Protein AF-A0A1A7PZG9-F1 (afdb_monomer)

InterPro domains:
  IPR036259 MFS transporter superfamily [G3DSA:1.20.1250.20] (1-116)
  IPR036259 MFS transporter superfamily [SSF103473] (4-113)
  IPR051337 Organopho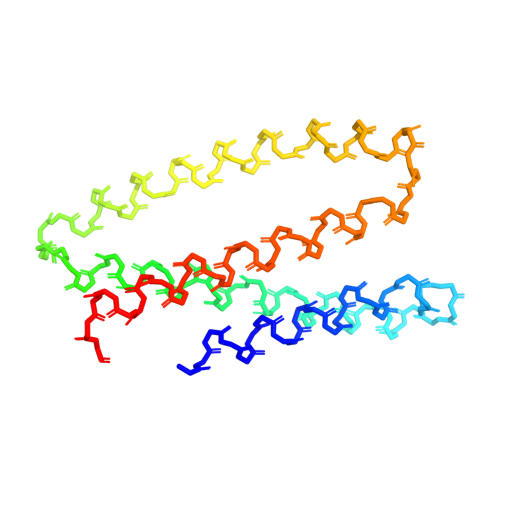sphate:Pi Antiporter [PTHR43826] (3-113)

Radius of gyration: 16.37 Å; Cα contacts (8 Å, |Δi|>4): 60; chains: 1; bounding box: 41×28×43 Å

Structure (mmCIF, N/CA/C/O backbone):
data_AF-A0A1A7PZG9-F1
#
_entry.id   AF-A0A1A7PZG9-F1
#
loop_
_atom_site.group_PDB
_atom_site.id
_atom_site.type_symbol
_atom_site.label_atom_id
_atom_site.label_alt_id
_atom_site.label_comp_id
_atom_site.label_asym_id
_atom_site.label_entity_id
_atom_site.label_seq_id
_atom_site.pdbx_PDB_ins_code
_atom_site.Cartn_x
_atom_site.Cartn_y
_atom_site.Cartn_z
_atom_site.occupancy
_atom_site.B_iso_or_equiv
_atom_site.auth_seq_id
_atom_site.auth_comp_id
_atom_site.auth_asym_id
_atom_site.auth_atom_id
_atom_site.pdbx_PDB_model_num
ATOM 1 N N . MET A 1 1 ? -7.705 -12.810 8.948 1.00 58.84 1 MET A N 1
ATOM 2 C CA . MET A 1 1 ? -7.187 -13.684 7.864 1.00 58.84 1 MET A CA 1
ATOM 3 C C . MET A 1 1 ? -7.272 -13.041 6.478 1.00 58.84 1 MET A C 1
ATOM 5 O O . MET A 1 1 ? -6.315 -13.151 5.725 1.00 58.84 1 MET A O 1
ATOM 9 N N . THR A 1 2 ? -8.339 -12.304 6.155 1.00 71.06 2 THR A N 1
ATOM 10 C CA . THR A 1 2 ? -8.523 -11.618 4.857 1.00 71.06 2 THR A CA 1
ATOM 11 C C . THR A 1 2 ? -7.433 -10.590 4.518 1.00 71.06 2 THR A C 1
ATOM 13 O O . THR A 1 2 ? -6.951 -10.572 3.391 1.00 71.06 2 THR A O 1
ATOM 16 N N . GLY A 1 3 ? -6.965 -9.788 5.484 1.00 71.12 3 GLY A N 1
ATOM 17 C CA . GLY A 1 3 ? -5.901 -8.794 5.255 1.00 71.12 3 GLY A CA 1
ATOM 18 C C . GLY A 1 3 ? -4.573 -9.383 4.755 1.00 71.12 3 GLY A C 1
ATOM 19 O O . GLY A 1 3 ? -3.903 -8.773 3.927 1.00 71.12 3 GLY A O 1
ATOM 20 N N . LEU A 1 4 ? -4.228 -10.602 5.188 1.00 73.81 4 LEU A N 1
ATOM 21 C CA . LEU A 1 4 ? -3.017 -11.296 4.741 1.00 73.81 4 LEU A CA 1
ATOM 22 C C . LEU A 1 4 ? -3.133 -11.752 3.279 1.00 73.81 4 LEU A C 1
ATOM 24 O O . LEU A 1 4 ? -2.158 -11.683 2.538 1.00 73.81 4 LEU A O 1
ATOM 28 N N . MET A 1 5 ? -4.329 -12.169 2.848 1.00 80.31 5 MET A N 1
ATOM 29 C CA . MET A 1 5 ? -4.578 -12.563 1.457 1.00 80.31 5 MET A CA 1
ATOM 30 C C . MET A 1 5 ? -4.370 -11.381 0.506 1.00 80.31 5 MET A C 1
ATOM 32 O O . MET A 1 5 ? -3.701 -11.527 -0.515 1.00 80.31 5 MET A O 1
ATOM 36 N N . PHE A 1 6 ? -4.875 -10.199 0.870 1.00 82.31 6 PHE A N 1
ATOM 37 C CA . PHE A 1 6 ? -4.668 -8.983 0.083 1.00 82.31 6 PHE A CA 1
ATOM 38 C C . PHE A 1 6 ? -3.199 -8.555 0.051 1.00 82.31 6 PHE A C 1
ATOM 40 O O . PHE A 1 6 ? -2.687 -8.242 -1.019 1.00 82.31 6 PHE A O 1
ATOM 47 N N . ALA A 1 7 ? -2.499 -8.608 1.189 1.00 80.44 7 ALA A N 1
ATOM 48 C CA . ALA A 1 7 ? -1.072 -8.295 1.248 1.00 80.44 7 ALA A CA 1
ATOM 49 C C . ALA A 1 7 ? -0.231 -9.225 0.355 1.00 80.44 7 ALA A C 1
ATOM 51 O O . ALA A 1 7 ? 0.661 -8.757 -0.351 1.00 80.44 7 ALA A O 1
ATOM 52 N N . LEU A 1 8 ? -0.548 -10.525 0.331 1.00 83.75 8 LEU A N 1
ATOM 53 C CA . LEU A 1 8 ? 0.113 -11.493 -0.548 1.00 83.75 8 LEU A CA 1
ATOM 54 C C . LEU A 1 8 ? -0.139 -11.189 -2.029 1.00 83.75 8 LEU A C 1
ATOM 56 O O . LEU A 1 8 ? 0.816 -11.151 -2.802 1.00 83.75 8 LEU A O 1
ATOM 60 N N . MET A 1 9 ? -1.390 -10.916 -2.421 1.00 85.50 9 MET A N 1
ATOM 61 C CA . MET A 1 9 ? -1.715 -10.527 -3.803 1.00 85.50 9 MET A CA 1
ATOM 62 C C . MET A 1 9 ? -0.949 -9.271 -4.238 1.00 85.50 9 MET A C 1
ATOM 64 O O . MET A 1 9 ? -0.454 -9.204 -5.364 1.00 85.50 9 MET A O 1
ATOM 68 N N . LEU A 1 10 ? -0.814 -8.294 -3.340 1.00 85.44 10 LEU A N 1
ATOM 69 C CA . LEU A 1 10 ? -0.119 -7.034 -3.603 1.00 85.44 10 LEU A CA 1
ATOM 70 C C . LEU A 1 10 ? 1.396 -7.235 -3.747 1.00 85.44 10 LEU A C 1
ATOM 72 O O . LEU A 1 10 ? 2.002 -6.715 -4.682 1.00 85.44 10 LEU A O 1
ATOM 76 N N . CYS A 1 11 ? 1.983 -8.051 -2.870 1.00 85.44 11 CYS A N 1
ATOM 77 C CA . CYS A 1 11 ? 3.396 -8.419 -2.901 1.00 85.44 11 CYS A CA 1
ATOM 78 C C . CYS A 1 11 ? 3.760 -9.137 -4.212 1.00 85.44 11 CYS A C 1
ATOM 80 O O . CYS A 1 11 ? 4.690 -8.732 -4.908 1.00 85.44 11 CYS A O 1
ATOM 82 N N . VAL A 1 12 ? 2.964 -10.141 -4.602 1.00 85.88 12 VAL A N 1
ATOM 83 C CA . VAL A 1 12 ? 3.143 -10.880 -5.864 1.00 85.88 12 VAL A CA 1
ATOM 84 C C . VAL A 1 12 ? 3.027 -9.949 -7.070 1.00 85.88 12 VAL A C 1
ATOM 86 O O . VAL A 1 12 ? 3.848 -10.015 -7.983 1.00 85.88 12 VAL A O 1
ATOM 89 N N . SER A 1 13 ? 2.045 -9.047 -7.065 1.00 84.25 13 SER A N 1
ATOM 90 C CA . SER A 1 13 ? 1.823 -8.143 -8.194 1.00 84.25 13 SER A CA 1
ATOM 91 C C . SER A 1 13 ? 2.965 -7.136 -8.369 1.00 84.25 13 SER A C 1
ATOM 93 O O . SER A 1 13 ? 3.423 -6.946 -9.492 1.00 84.25 13 SER A O 1
ATOM 95 N N . ILE A 1 14 ? 3.490 -6.550 -7.285 1.00 85.69 14 ILE A N 1
ATOM 96 C CA . ILE A 1 14 ? 4.626 -5.610 -7.357 1.00 85.69 14 ILE A CA 1
ATOM 97 C C . ILE A 1 14 ? 5.912 -6.274 -7.848 1.00 85.69 14 ILE A C 1
ATOM 99 O O . ILE A 1 14 ? 6.683 -5.630 -8.551 1.00 85.69 14 ILE A O 1
ATOM 103 N N . VAL A 1 15 ? 6.141 -7.545 -7.511 1.00 85.62 15 VAL A N 1
ATOM 104 C CA . VAL A 1 15 ? 7.319 -8.287 -7.989 1.00 85.62 15 VAL A CA 1
ATOM 105 C C . VAL A 1 15 ? 7.190 -8.646 -9.473 1.00 85.62 15 VAL A C 1
ATOM 107 O O . VAL A 1 15 ? 8.184 -8.641 -10.194 1.00 85.62 15 VAL A O 1
ATOM 110 N N . LEU A 1 16 ? 5.976 -8.936 -9.951 1.00 84.56 16 LEU A N 1
ATOM 111 C CA . LEU A 1 16 ? 5.736 -9.334 -11.342 1.00 84.56 16 LEU A CA 1
ATOM 112 C C . LEU A 1 16 ? 5.727 -8.160 -12.327 1.00 84.56 16 LEU A C 1
ATOM 114 O O . LEU A 1 16 ? 6.150 -8.334 -13.469 1.00 84.56 16 LEU A O 1
ATOM 118 N N . VAL A 1 17 ? 5.271 -6.975 -11.910 1.00 85.25 17 VAL A N 1
ATOM 119 C CA . VAL A 1 17 ? 5.218 -5.775 -12.766 1.00 85.25 17 VAL A CA 1
ATOM 120 C C . VAL A 1 17 ? 6.556 -5.463 -13.449 1.00 85.25 17 VAL A C 1
ATOM 122 O O . VAL A 1 17 ? 6.545 -5.353 -14.674 1.00 85.25 17 VAL A O 1
ATOM 125 N N . PRO A 1 18 ? 7.709 -5.382 -12.753 1.00 81.31 18 PRO A N 1
ATOM 126 C CA . PRO A 1 18 ? 8.966 -5.046 -13.412 1.00 81.31 18 PRO A CA 1
ATOM 127 C C . PRO A 1 18 ? 9.443 -6.100 -14.422 1.00 81.31 18 PRO A C 1
ATOM 129 O O . PRO A 1 18 ? 10.189 -5.763 -15.334 1.00 81.31 18 PRO A O 1
ATOM 132 N N . ILE A 1 19 ? 8.993 -7.354 -14.289 1.00 82.06 19 ILE A N 1
ATOM 133 C CA . ILE A 1 19 ? 9.356 -8.473 -15.176 1.00 82.06 19 ILE A CA 1
ATOM 134 C C . ILE A 1 19 ? 8.467 -8.495 -16.428 1.00 82.06 19 ILE A C 1
ATOM 136 O O . ILE A 1 19 ? 8.901 -8.875 -17.513 1.00 82.06 19 ILE A O 1
ATOM 140 N N . VAL A 1 20 ? 7.198 -8.115 -16.274 1.00 83.44 20 VAL A N 1
ATOM 141 C CA . VAL A 1 20 ? 6.164 -8.249 -17.308 1.00 83.44 20 VAL A CA 1
ATOM 142 C C . VAL A 1 20 ? 5.953 -6.962 -18.112 1.00 83.44 20 VAL A C 1
ATOM 144 O O . VAL A 1 20 ? 5.472 -7.037 -19.248 1.00 83.44 20 VAL A O 1
ATOM 147 N N . GLN A 1 21 ? 6.330 -5.803 -17.558 1.00 76.12 21 GLN A N 1
ATOM 148 C CA . GLN A 1 21 ? 6.048 -4.479 -18.129 1.00 76.12 21 GLN A CA 1
ATOM 149 C C . GLN A 1 21 ? 6.467 -4.333 -19.598 1.00 76.12 21 GLN A C 1
ATOM 151 O O . GLN A 1 21 ? 5.707 -3.760 -20.376 1.00 76.12 21 GLN A O 1
ATOM 156 N N . ASP A 1 22 ? 7.602 -4.916 -19.995 1.00 75.12 22 ASP A N 1
ATOM 157 C CA . ASP A 1 22 ? 8.146 -4.799 -21.355 1.00 75.12 22 ASP A CA 1
ATOM 158 C C . ASP A 1 22 ? 7.606 -5.862 -22.328 1.00 75.12 22 ASP A C 1
ATOM 160 O O . ASP A 1 22 ? 7.781 -5.748 -23.540 1.00 75.12 22 ASP A O 1
ATOM 164 N N . SER A 1 23 ? 6.947 -6.909 -21.820 1.00 78.81 23 SER A N 1
ATOM 165 C CA . SER A 1 23 ? 6.565 -8.079 -22.619 1.00 78.81 23 SER A CA 1
ATOM 166 C C . SER A 1 23 ? 5.122 -8.021 -23.126 1.00 78.81 23 SER A C 1
ATOM 168 O O . SER A 1 23 ? 4.863 -8.336 -24.288 1.00 78.81 23 SER A O 1
ATOM 170 N N . SER A 1 24 ? 4.160 -7.626 -22.282 1.00 84.44 24 SER A N 1
ATOM 171 C CA . SER A 1 24 ? 2.741 -7.621 -22.664 1.00 84.44 24 SER A CA 1
ATOM 172 C C . SER A 1 24 ? 1.932 -6.558 -21.930 1.00 84.44 24 SER A C 1
ATOM 174 O O . SER A 1 24 ? 1.774 -6.597 -20.710 1.00 84.44 24 SER A O 1
ATOM 176 N N . TYR A 1 25 ? 1.324 -5.651 -22.699 1.00 85.50 25 TYR A N 1
ATOM 177 C CA . TYR A 1 25 ? 0.446 -4.602 -22.177 1.00 85.50 25 TYR A CA 1
ATOM 178 C C . TYR A 1 25 ? -0.769 -5.162 -21.422 1.00 85.50 25 TYR A C 1
ATOM 180 O O . TYR A 1 25 ? -1.120 -4.663 -20.354 1.00 85.50 25 TYR A O 1
ATOM 188 N N . VAL A 1 26 ? -1.393 -6.223 -21.947 1.00 88.38 26 VAL A N 1
ATOM 189 C CA . VAL A 1 26 ?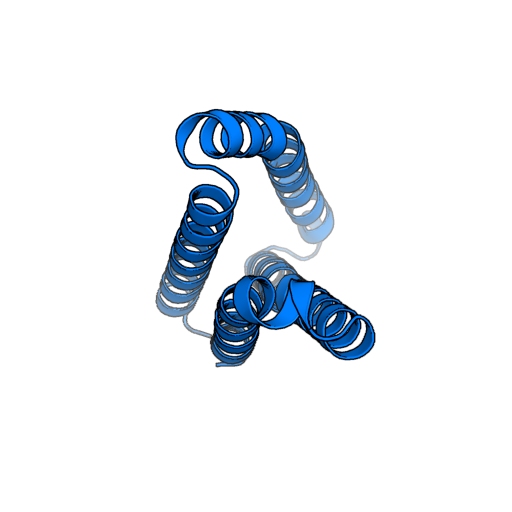 -2.595 -6.825 -21.345 1.00 88.38 26 VAL A CA 1
ATOM 190 C C . VAL A 1 26 ? -2.270 -7.416 -19.977 1.00 88.38 26 VAL A C 1
ATOM 192 O O . VAL A 1 26 ? -3.011 -7.204 -19.020 1.00 88.38 26 VAL A O 1
ATOM 195 N N . LEU A 1 27 ? -1.135 -8.111 -19.862 1.00 85.38 27 LEU A N 1
ATOM 196 C CA . LEU A 1 27 ? -0.730 -8.728 -18.603 1.00 85.38 27 LEU A CA 1
ATOM 197 C C . LEU A 1 27 ? -0.387 -7.661 -17.555 1.00 85.38 27 LEU A C 1
ATOM 199 O O . LEU A 1 27 ? -0.838 -7.758 -16.414 1.00 85.38 27 LEU A O 1
ATOM 203 N N . THR A 1 28 ? 0.302 -6.592 -17.957 1.00 85.62 28 THR A N 1
ATOM 204 C CA . THR A 1 28 ? 0.564 -5.432 -17.096 1.00 85.62 28 THR A CA 1
ATOM 205 C C . THR A 1 28 ? -0.733 -4.761 -16.630 1.00 85.62 28 THR A C 1
ATOM 207 O O . THR A 1 28 ? -0.887 -4.496 -15.439 1.00 85.62 28 THR A O 1
ATOM 210 N N . ALA A 1 29 ? -1.712 -4.550 -17.515 1.00 87.19 29 ALA A N 1
ATOM 211 C CA . ALA A 1 29 ? -3.011 -3.969 -17.156 1.00 87.19 29 ALA A CA 1
ATOM 212 C C . ALA A 1 29 ? -3.803 -4.845 -16.163 1.00 87.19 29 ALA A C 1
ATOM 214 O O . ALA A 1 29 ? -4.390 -4.333 -15.202 1.00 87.19 29 ALA A O 1
ATOM 215 N N . CYS A 1 30 ? -3.782 -6.169 -16.344 1.00 89.19 30 CYS A N 1
ATOM 216 C CA . CYS A 1 30 ? -4.365 -7.108 -15.387 1.00 89.19 30 CYS A CA 1
ATOM 217 C C . CYS A 1 30 ? -3.664 -7.028 -14.023 1.00 89.19 30 CYS A C 1
ATOM 219 O O . CYS A 1 30 ? -4.342 -6.954 -12.998 1.00 89.19 30 CYS A O 1
ATOM 221 N N . LEU A 1 31 ? -2.329 -6.973 -13.996 1.00 88.44 31 LEU A N 1
ATOM 222 C CA . LEU A 1 31 ? -1.558 -6.828 -12.757 1.00 88.44 31 LEU A CA 1
ATOM 223 C C . LEU A 1 31 ? -1.877 -5.509 -12.040 1.00 88.44 31 LEU A C 1
ATOM 225 O O . LEU A 1 31 ? -2.124 -5.525 -10.836 1.00 88.44 31 LEU A O 1
ATOM 229 N N . PHE A 1 32 ? -1.975 -4.384 -12.755 1.00 87.81 32 PHE A N 1
ATOM 230 C CA . PHE A 1 32 ? -2.406 -3.107 -12.168 1.00 87.81 32 PHE A CA 1
ATOM 231 C C . PHE A 1 32 ? -3.835 -3.155 -11.618 1.00 87.81 32 PHE A C 1
ATOM 233 O O . PHE A 1 32 ? -4.107 -2.581 -10.562 1.00 87.81 32 PHE A O 1
ATOM 240 N N . THR A 1 33 ? -4.735 -3.884 -12.279 1.00 88.81 33 THR A N 1
ATOM 241 C CA . THR A 1 33 ? -6.109 -4.084 -11.793 1.00 88.81 33 THR A CA 1
ATOM 242 C C . THR A 1 33 ? -6.121 -4.879 -10.484 1.00 88.81 33 THR A C 1
ATOM 244 O O . THR A 1 33 ? -6.771 -4.478 -9.517 1.00 88.81 33 THR A O 1
ATOM 247 N N . ILE A 1 34 ? -5.354 -5.974 -10.421 1.00 88.56 34 ILE A N 1
ATOM 248 C CA . ILE A 1 34 ? -5.208 -6.795 -9.210 1.00 88.5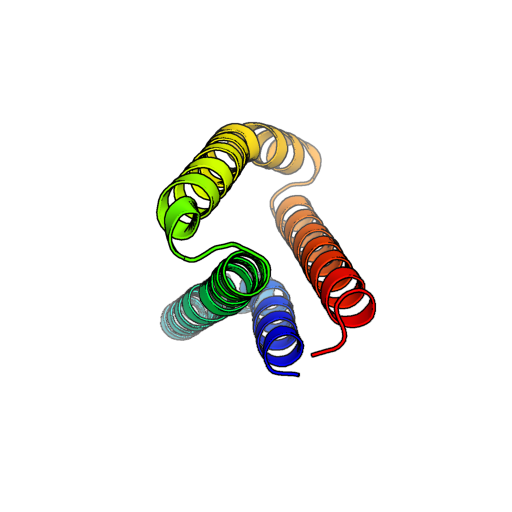6 34 ILE A CA 1
ATOM 249 C C . ILE A 1 34 ? -4.564 -5.979 -8.087 1.00 88.56 34 ILE A C 1
ATOM 251 O O . ILE A 1 34 ? -5.033 -6.044 -6.952 1.00 88.56 34 ILE A O 1
ATOM 255 N N . MET A 1 35 ? -3.552 -5.159 -8.391 1.00 87.94 35 MET A N 1
ATOM 256 C CA . MET A 1 35 ? -2.956 -4.245 -7.414 1.00 87.94 35 MET A CA 1
ATOM 257 C C . MET A 1 35 ? -3.985 -3.268 -6.853 1.00 87.94 35 MET A C 1
ATOM 259 O O . MET A 1 35 ? -4.068 -3.136 -5.637 1.00 87.94 35 MET A O 1
ATOM 263 N N . GLY A 1 36 ? -4.799 -2.627 -7.697 1.00 86.31 36 GLY A N 1
ATOM 264 C CA . GLY A 1 36 ? -5.839 -1.697 -7.245 1.00 86.31 36 GLY A CA 1
ATOM 265 C C . GLY A 1 36 ? -6.858 -2.358 -6.311 1.00 86.31 36 GLY A C 1
ATOM 266 O O . GLY A 1 36 ? -7.163 -1.823 -5.243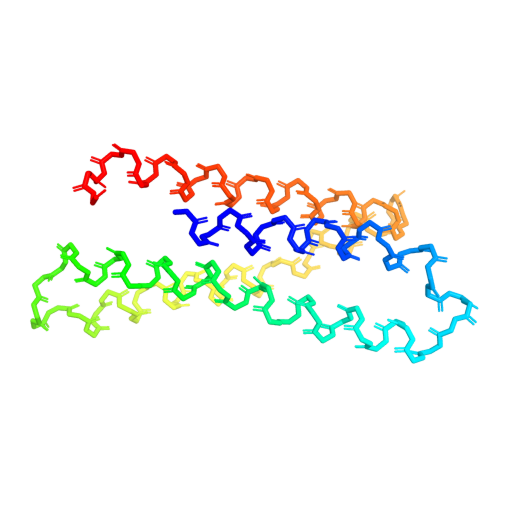 1.00 86.31 36 GLY A O 1
ATOM 267 N N . PHE A 1 37 ? -7.319 -3.560 -6.664 1.00 85.50 37 PHE A N 1
ATOM 268 C CA . PHE A 1 37 ? -8.203 -4.356 -5.809 1.00 85.50 37 PHE A CA 1
ATOM 269 C C . PHE A 1 37 ? -7.532 -4.730 -4.478 1.00 85.50 37 PHE A C 1
ATOM 271 O O . PHE A 1 37 ? -8.113 -4.550 -3.404 1.00 85.50 37 PHE A O 1
ATOM 278 N N . ALA A 1 38 ? -6.284 -5.201 -4.536 1.00 85.88 38 ALA A N 1
ATOM 279 C CA . ALA A 1 38 ? -5.532 -5.620 -3.364 1.00 85.88 38 ALA A CA 1
ATOM 280 C C . ALA A 1 38 ? -5.201 -4.457 -2.420 1.00 85.88 38 ALA A C 1
ATOM 282 O O . ALA A 1 38 ? -5.150 -4.668 -1.213 1.00 85.88 38 ALA A O 1
ATOM 283 N N . LEU A 1 39 ? -5.002 -3.240 -2.931 1.00 84.38 39 LEU A N 1
ATOM 284 C CA . LEU A 1 39 ? -4.663 -2.058 -2.128 1.00 84.38 39 LEU A CA 1
ATOM 285 C C . LEU A 1 39 ? -5.871 -1.535 -1.342 1.00 84.38 39 LEU A C 1
ATOM 287 O O . LEU A 1 39 ? -5.734 -1.089 -0.200 1.00 84.38 39 LEU A O 1
ATOM 291 N N . TYR A 1 40 ? -7.068 -1.642 -1.922 1.00 82.88 40 TYR A N 1
ATOM 292 C CA . TYR A 1 40 ? -8.303 -1.214 -1.268 1.00 82.88 40 TYR A CA 1
ATOM 293 C C . TYR A 1 40 ? -8.672 -2.097 -0.066 1.00 82.88 40 TYR A C 1
ATOM 295 O O . TYR A 1 40 ? -9.146 -1.582 0.949 1.00 82.88 40 TYR A O 1
ATOM 303 N N . GLY A 1 41 ? -8.407 -3.406 -0.139 1.00 80.50 41 GLY A N 1
ATOM 304 C CA . GLY A 1 41 ? -8.746 -4.370 0.915 1.00 80.50 41 GLY A CA 1
ATOM 305 C C . GLY A 1 41 ? -8.208 -3.988 2.307 1.00 80.50 41 GLY A C 1
ATOM 306 O O . GLY A 1 41 ? -9.007 -3.735 3.212 1.00 80.50 41 GLY A O 1
ATOM 307 N N . PRO A 1 42 ? -6.879 -3.888 2.512 1.00 75.19 42 PRO A N 1
ATOM 308 C CA . PRO A 1 42 ? -6.280 -3.497 3.788 1.00 75.19 42 PRO A CA 1
ATOM 309 C C . PRO A 1 42 ? -6.726 -2.107 4.250 1.00 75.19 42 PRO A C 1
ATOM 311 O O . PRO A 1 42 ? -6.999 -1.905 5.433 1.00 75.19 42 PRO A O 1
ATOM 314 N N . HIS A 1 43 ? -6.854 -1.160 3.316 1.00 79.94 43 HIS A N 1
ATOM 315 C CA . HIS A 1 43 ? -7.303 0.199 3.612 1.00 79.94 43 HIS A CA 1
ATOM 316 C C . HIS A 1 43 ? -8.737 0.235 4.169 1.00 79.94 43 HIS A C 1
ATOM 318 O O . HIS A 1 43 ? -9.020 1.014 5.087 1.00 79.94 43 HIS A O 1
ATOM 324 N N . MET A 1 44 ? -9.631 -0.612 3.652 1.00 82.00 44 MET A N 1
ATOM 325 C CA . MET A 1 44 ? -11.004 -0.744 4.139 1.00 82.00 44 MET A CA 1
ATOM 326 C C . MET A 1 44 ? -11.064 -1.492 5.475 1.00 82.00 44 MET A C 1
ATOM 328 O O . MET A 1 44 ? -11.725 -1.024 6.400 1.00 82.00 44 MET A O 1
ATOM 332 N N . LEU A 1 45 ? -10.337 -2.606 5.614 1.00 79.19 45 LEU A N 1
ATOM 333 C CA . LEU A 1 45 ? -10.305 -3.392 6.856 1.00 79.19 45 LEU A CA 1
ATOM 334 C C . LEU A 1 45 ? -9.816 -2.564 8.050 1.00 79.19 45 LEU A C 1
ATOM 336 O O . LEU A 1 45 ? -10.375 -2.664 9.139 1.00 79.19 45 LEU A O 1
ATOM 340 N N . PHE A 1 46 ? -8.824 -1.697 7.837 1.00 80.50 46 PHE A N 1
ATOM 341 C CA . PHE A 1 46 ? -8.377 -0.759 8.862 1.00 80.50 46 PHE A CA 1
ATOM 342 C C . PHE A 1 46 ? -9.477 0.242 9.261 1.00 80.50 46 PHE A C 1
ATOM 344 O O . PHE A 1 46 ? -9.645 0.529 10.442 1.00 80.50 46 PHE A O 1
ATOM 351 N N . ALA A 1 47 ? -10.256 0.753 8.298 1.00 81.69 47 ALA A N 1
ATOM 352 C CA . ALA A 1 47 ? -11.362 1.671 8.584 1.00 81.69 47 ALA A CA 1
ATOM 353 C C . ALA A 1 47 ? -12.440 1.015 9.457 1.00 81.69 47 ALA A C 1
ATOM 355 O O . ALA A 1 47 ? -12.890 1.617 10.429 1.00 81.69 47 ALA A O 1
ATOM 356 N N . VAL A 1 48 ? -12.822 -0.218 9.112 1.00 82.94 48 VAL A N 1
ATOM 357 C CA . VAL A 1 48 ? -13.820 -0.997 9.856 1.00 82.94 48 VAL A CA 1
ATOM 358 C C . VAL A 1 48 ? -13.318 -1.294 11.268 1.00 82.94 48 VAL A C 1
ATOM 360 O O . VAL A 1 48 ? -14.031 -1.023 12.225 1.00 82.94 48 VAL A O 1
ATOM 363 N N . GLY A 1 49 ? -12.056 -1.713 11.417 1.00 79.81 49 GLY A N 1
ATOM 364 C CA . GLY A 1 49 ? -11.467 -1.951 12.737 1.00 79.81 49 GLY A CA 1
ATOM 365 C C . GLY A 1 49 ? -11.457 -0.708 13.634 1.00 79.81 49 GLY A C 1
ATOM 366 O O . GLY A 1 49 ? -11.717 -0.814 14.827 1.00 79.81 49 GLY A O 1
ATOM 367 N N . CYS A 1 50 ? -11.217 0.488 13.083 1.00 79.62 50 CYS A N 1
ATOM 368 C CA . CYS A 1 50 ? -11.362 1.725 13.855 1.00 79.62 50 CYS A CA 1
ATOM 369 C C . CYS A 1 50 ? -12.819 1.978 14.263 1.00 79.62 50 CYS A C 1
ATOM 371 O O . CYS A 1 50 ? -13.067 2.377 15.397 1.00 79.62 50 CYS A O 1
ATOM 373 N N . LEU A 1 51 ? -13.779 1.750 13.364 1.00 83.62 51 LEU A N 1
ATOM 374 C CA . LEU A 1 51 ? -15.201 1.953 13.645 1.00 83.62 51 LEU A CA 1
ATOM 375 C C . LEU A 1 51 ? -15.720 1.020 14.745 1.00 83.62 51 LEU A C 1
ATOM 377 O O . LEU A 1 51 ? -16.448 1.492 15.614 1.00 83.62 51 LEU A O 1
ATOM 381 N N . ASP A 1 52 ? -15.287 -0.241 14.764 1.00 82.75 52 ASP A N 1
ATOM 382 C CA . ASP A 1 52 ? -15.712 -1.232 15.765 1.00 82.75 52 ASP A CA 1
ATOM 383 C C . ASP A 1 52 ? -15.302 -0.855 17.200 1.00 82.75 52 ASP A C 1
ATOM 385 O O . ASP A 1 52 ? -15.981 -1.203 18.164 1.00 82.75 52 ASP A O 1
ATOM 389 N N . VAL A 1 53 ? -14.202 -0.113 17.359 1.00 81.50 53 VAL A N 1
ATOM 390 C CA . VAL A 1 53 ? -13.694 0.344 18.669 1.00 81.50 53 VAL A CA 1
ATOM 391 C C . VAL A 1 53 ? -14.342 1.668 19.106 1.00 81.50 53 VAL A C 1
ATOM 393 O O . VAL A 1 53 ? -14.157 2.130 20.233 1.00 81.50 53 VAL A O 1
ATOM 396 N N . THR A 1 54 ? -15.123 2.295 18.229 1.00 83.62 54 THR A N 1
ATOM 397 C CA . THR A 1 54 ? -15.623 3.661 18.404 1.00 83.62 54 THR A CA 1
ATOM 398 C C . THR A 1 54 ? -17.100 3.679 18.764 1.00 83.62 54 THR A C 1
ATOM 400 O O . THR A 1 54 ? -17.891 2.863 18.303 1.00 83.62 54 THR A O 1
ATOM 403 N N . HIS A 1 55 ? -17.516 4.664 19.561 1.00 84.69 55 HIS A N 1
ATOM 404 C CA . HIS A 1 55 ? -18.937 4.890 19.798 1.00 84.69 55 HIS A CA 1
ATOM 405 C C . HIS A 1 55 ? -19.658 5.328 18.510 1.00 84.69 55 HIS A C 1
ATOM 407 O O . HIS A 1 55 ? -19.124 6.119 17.732 1.00 84.69 55 HIS A O 1
ATOM 413 N N . LYS A 1 56 ? -20.904 4.879 18.315 1.00 81.69 56 LYS A N 1
ATOM 414 C CA . LYS A 1 56 ? -21.717 5.157 17.114 1.00 81.69 56 LYS A CA 1
ATOM 415 C C . LYS A 1 56 ? -21.794 6.645 16.736 1.00 81.69 56 LYS A C 1
ATOM 417 O O . LYS A 1 56 ? -21.766 6.976 15.556 1.00 81.69 56 LYS A O 1
ATOM 422 N N . ASP A 1 57 ? -21.812 7.539 17.726 1.00 84.25 57 ASP A N 1
ATOM 423 C CA . ASP A 1 57 ? -21.936 8.986 17.504 1.00 84.25 57 ASP A CA 1
ATOM 424 C C . ASP A 1 57 ? -20.600 9.643 17.096 1.00 84.25 57 ASP A C 1
ATOM 426 O O . ASP A 1 57 ? -20.583 10.753 16.572 1.00 84.25 57 ASP A O 1
ATOM 430 N N . ALA A 1 58 ? -19.472 8.947 17.284 1.00 85.38 58 ALA A N 1
ATOM 431 C CA . ALA A 1 58 ? -18.130 9.411 16.923 1.00 85.38 58 ALA A CA 1
ATOM 432 C C . ALA A 1 58 ? -17.573 8.749 15.645 1.00 85.38 58 ALA A C 1
ATOM 434 O O . ALA A 1 58 ? -16.460 9.067 15.219 1.00 85.38 58 ALA A O 1
ATOM 435 N N . ALA A 1 59 ? -18.347 7.872 14.994 1.00 82.25 59 ALA A N 1
ATOM 436 C CA . ALA A 1 59 ? -17.946 7.166 13.774 1.00 82.25 59 ALA A CA 1
ATOM 437 C C . ALA A 1 59 ? -17.515 8.122 12.640 1.00 82.25 59 ALA A C 1
ATOM 439 O O . ALA A 1 59 ? -16.505 7.893 11.965 1.00 82.25 59 ALA A O 1
ATOM 440 N N . GLY A 1 60 ? -18.241 9.233 12.464 1.00 83.50 60 GLY A N 1
ATOM 441 C CA . GLY A 1 60 ? -17.917 10.266 11.473 1.00 83.50 60 GLY A CA 1
ATOM 442 C C . GLY A 1 60 ? -16.603 10.995 11.773 1.00 83.50 60 GLY A C 1
ATOM 443 O O . GLY A 1 60 ? -15.772 11.178 10.885 1.00 83.50 60 GLY A O 1
ATOM 444 N N . SER A 1 61 ? -16.363 11.347 13.037 1.00 88.88 61 SER A N 1
ATOM 445 C CA . SER A 1 61 ? -15.145 12.056 13.449 1.00 88.88 61 SER A CA 1
ATOM 446 C C . SER A 1 61 ? -13.892 11.203 13.256 1.00 88.88 61 SER A C 1
ATOM 448 O O . SER A 1 61 ? -12.874 11.706 12.785 1.00 88.88 61 SER A O 1
ATOM 450 N N . ILE A 1 62 ? -13.959 9.904 13.561 1.00 86.56 62 ILE A N 1
ATOM 451 C CA . ILE A 1 62 ? -12.799 9.009 13.451 1.00 86.56 62 ILE A CA 1
ATOM 452 C C . ILE A 1 62 ? -12.482 8.665 11.999 1.00 86.56 62 ILE A C 1
ATOM 454 O O . ILE A 1 62 ? -11.314 8.677 11.610 1.00 86.56 62 ILE A O 1
ATOM 458 N N . THR A 1 63 ? -13.498 8.438 11.167 1.00 84.75 63 THR A N 1
ATOM 459 C CA . THR A 1 63 ? -13.288 8.234 9.726 1.00 84.75 63 THR A CA 1
ATOM 460 C C . THR A 1 63 ? -12.740 9.491 9.045 1.00 84.75 63 THR A C 1
ATOM 462 O O . THR A 1 63 ? -11.818 9.376 8.233 1.00 84.75 63 THR A O 1
ATOM 465 N N . GLY A 1 64 ? -13.223 10.679 9.427 1.00 87.25 64 GLY A N 1
ATOM 466 C CA . GLY A 1 64 ? -12.700 11.967 8.962 1.00 87.25 64 GLY A CA 1
ATOM 467 C C . GLY A 1 64 ? -11.255 12.218 9.398 1.00 87.25 64 GLY A C 1
ATOM 468 O O . GLY A 1 64 ? -10.408 12.527 8.560 1.00 87.25 64 GLY A O 1
ATOM 469 N N . PHE A 1 65 ? -10.940 12.009 10.679 1.00 88.44 65 PHE A N 1
ATOM 470 C CA . PHE A 1 65 ? -9.582 12.157 11.213 1.00 88.44 65 PHE A CA 1
ATOM 471 C C . PHE A 1 65 ? -8.603 11.187 10.538 1.00 88.44 65 PHE A C 1
ATOM 473 O O . PHE A 1 65 ? -7.564 11.607 10.031 1.00 88.44 65 PHE A O 1
ATOM 480 N N . ARG A 1 66 ? -8.973 9.904 10.426 1.00 88.06 66 ARG A N 1
ATOM 481 C CA . ARG A 1 66 ? -8.215 8.886 9.679 1.00 88.06 66 ARG A CA 1
ATOM 482 C C . ARG A 1 66 ? -7.958 9.318 8.234 1.00 88.06 66 ARG A C 1
ATOM 484 O O . ARG A 1 66 ? -6.839 9.184 7.741 1.00 88.06 66 ARG A O 1
ATOM 491 N N . GLY A 1 67 ? -8.991 9.825 7.559 1.00 86.94 67 GLY A N 1
ATOM 492 C CA . GLY A 1 67 ? -8.903 10.307 6.183 1.00 86.94 67 GLY A CA 1
ATOM 493 C C . GLY A 1 67 ? -7.903 11.452 6.038 1.00 86.94 67 GLY A C 1
ATOM 494 O O . GLY A 1 67 ? -7.062 11.409 5.145 1.00 86.94 67 GLY A O 1
ATOM 495 N N . LEU A 1 68 ? -7.935 12.419 6.955 1.00 90.56 68 LEU A N 1
ATOM 496 C CA . LEU A 1 68 ? -7.026 13.567 6.971 1.00 90.56 68 LEU A CA 1
ATOM 497 C C . LEU A 1 68 ? -5.556 13.123 6.984 1.00 90.56 68 LEU A C 1
ATOM 499 O O . LEU A 1 68 ? -4.790 13.510 6.103 1.00 90.56 68 LEU A O 1
ATOM 503 N N . PHE A 1 69 ? -5.175 12.236 7.908 1.00 88.75 69 PHE A N 1
ATOM 504 C CA . PHE A 1 69 ? -3.802 11.720 7.968 1.00 88.75 69 PHE A CA 1
ATOM 505 C C . PHE A 1 69 ? -3.440 10.840 6.770 1.00 88.75 69 PHE A C 1
ATOM 507 O O . PHE A 1 69 ? -2.316 10.920 6.276 1.00 88.75 69 PHE A O 1
ATOM 514 N N . SER A 1 70 ? -4.383 10.041 6.263 1.00 86.88 70 SER A N 1
ATOM 515 C CA . SER A 1 70 ? -4.153 9.218 5.072 1.00 86.88 70 SER A CA 1
ATOM 516 C C . SER A 1 70 ? -3.857 10.073 3.838 1.00 86.88 70 SER A C 1
ATOM 518 O O . SER A 1 70 ? -2.916 9.780 3.102 1.00 86.88 70 SER A O 1
ATOM 520 N N . TYR A 1 71 ? -4.633 11.136 3.606 1.00 89.38 71 TYR A N 1
ATOM 521 C CA . TYR A 1 71 ? -4.443 12.018 2.454 1.00 89.38 71 TYR A CA 1
ATOM 522 C C . TYR A 1 71 ? -3.196 12.892 2.588 1.00 89.38 71 TYR A C 1
ATOM 524 O O . TYR A 1 71 ? -2.481 13.069 1.604 1.00 89.38 71 TYR A O 1
ATOM 532 N N . VAL A 1 72 ? -2.886 13.385 3.791 1.00 92.69 72 VAL A N 1
ATOM 533 C CA . VAL A 1 72 ? -1.625 14.102 4.042 1.00 92.69 72 VAL A CA 1
ATOM 534 C C . VAL A 1 72 ? -0.429 13.184 3.784 1.00 92.69 72 VAL A C 1
ATOM 536 O O . VAL A 1 72 ? 0.510 13.582 3.097 1.00 92.69 72 VAL A O 1
ATOM 539 N N . GLY A 1 73 ? -0.482 11.934 4.252 1.00 87.06 73 GLY A N 1
ATOM 540 C CA . GLY A 1 73 ? 0.542 10.931 3.957 1.00 87.06 73 GLY A CA 1
ATOM 541 C C . GLY A 1 73 ? 0.689 10.664 2.457 1.00 87.06 73 GLY A C 1
ATOM 542 O O . GLY A 1 73 ? 1.806 10.665 1.946 1.00 87.06 73 GLY A O 1
ATOM 543 N N . ALA A 1 74 ? -0.424 10.512 1.732 1.00 86.75 74 ALA A N 1
ATOM 544 C CA . ALA A 1 74 ? -0.414 10.319 0.281 1.00 86.75 74 ALA A CA 1
ATOM 545 C C . ALA A 1 74 ? 0.179 11.523 -0.473 1.00 86.75 74 ALA A C 1
ATOM 547 O O . ALA A 1 74 ? 0.953 11.336 -1.410 1.00 86.75 74 ALA A O 1
ATOM 548 N N . ALA A 1 75 ? -0.125 12.750 -0.039 1.00 89.69 75 ALA A N 1
ATOM 549 C CA . ALA A 1 75 ? 0.451 13.965 -0.615 1.00 89.69 75 ALA A CA 1
ATOM 550 C C . ALA A 1 75 ? 1.969 14.048 -0.378 1.00 89.69 75 ALA A C 1
ATOM 552 O O . ALA A 1 75 ? 2.722 14.422 -1.277 1.00 89.69 75 ALA A O 1
ATOM 553 N N . LEU A 1 76 ? 2.430 13.651 0.812 1.00 90.06 76 LEU A N 1
ATOM 554 C CA . LEU A 1 76 ? 3.853 13.635 1.156 1.00 90.06 76 LEU A CA 1
ATOM 555 C C . LEU 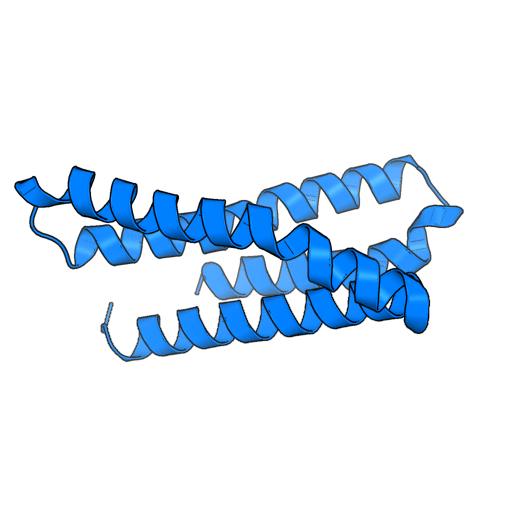A 1 76 ? 4.620 12.492 0.484 1.00 90.06 76 LEU A C 1
ATOM 557 O O . LEU A 1 76 ? 5.814 12.646 0.242 1.00 90.06 76 LEU A O 1
ATOM 561 N N . ALA A 1 77 ? 3.961 11.379 0.146 1.00 87.19 77 ALA A N 1
ATOM 562 C CA . ALA A 1 77 ? 4.594 10.195 -0.438 1.00 87.19 77 ALA A CA 1
ATOM 563 C C . ALA A 1 77 ? 5.244 10.449 -1.811 1.00 87.19 77 ALA A C 1
ATOM 565 O O . ALA A 1 77 ? 6.171 9.733 -2.187 1.00 87.19 77 ALA A O 1
ATOM 566 N N . GLY A 1 78 ? 4.829 11.487 -2.544 1.00 86.38 78 GLY A N 1
ATOM 567 C CA . GLY A 1 78 ? 5.434 11.828 -3.837 1.00 86.38 78 GLY A CA 1
ATOM 568 C C . GLY A 1 78 ? 6.916 12.213 -3.737 1.00 86.38 78 GLY A C 1
ATOM 569 O O . GLY A 1 78 ? 7.723 11.794 -4.565 1.00 86.38 78 GLY A O 1
ATOM 570 N N . VA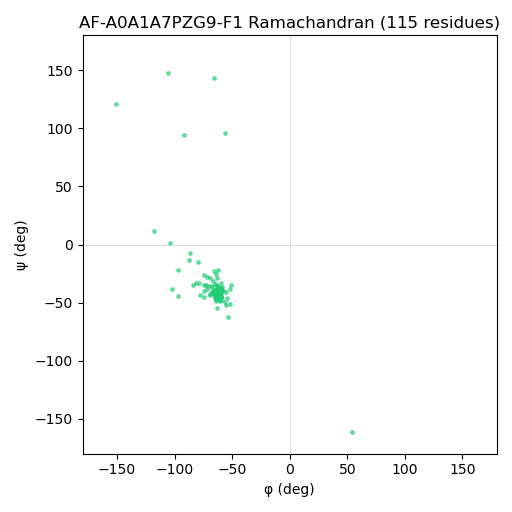L A 1 79 ? 7.299 12.960 -2.697 1.00 88.62 79 VAL A N 1
ATOM 571 C CA . VAL A 1 79 ? 8.680 13.437 -2.499 1.00 88.62 79 VAL A CA 1
ATOM 572 C C . VAL A 1 79 ? 9.688 12.289 -2.311 1.00 88.62 79 VAL A C 1
ATOM 574 O O . VAL A 1 79 ? 10.649 12.230 -3.084 1.00 88.62 79 VAL A O 1
ATOM 577 N N . PRO A 1 80 ? 9.510 11.350 -1.356 1.00 88.00 80 PRO A N 1
ATOM 578 C CA . PRO A 1 80 ? 10.448 10.249 -1.165 1.00 88.00 80 PRO A CA 1
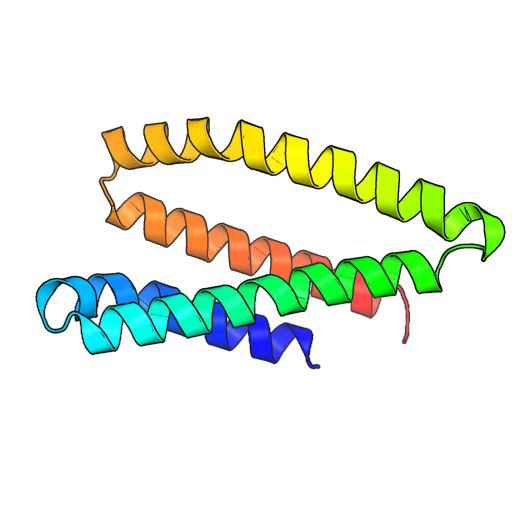ATOM 579 C C . PRO A 1 80 ? 10.500 9.318 -2.380 1.00 88.00 80 PRO A C 1
ATOM 581 O O . PRO A 1 80 ? 11.583 8.855 -2.730 1.00 88.00 80 PRO A O 1
ATOM 584 N N . VAL A 1 81 ? 9.378 9.096 -3.077 1.00 88.88 81 VAL A N 1
ATOM 585 C CA . VAL A 1 81 ? 9.357 8.271 -4.296 1.00 88.88 81 VAL A CA 1
ATOM 586 C C . VAL A 1 81 ? 10.248 8.874 -5.383 1.00 88.88 81 VAL A C 1
ATOM 588 O O . VAL A 1 81 ? 11.053 8.159 -5.979 1.00 88.88 81 VAL A O 1
ATOM 591 N N . VAL A 1 82 ? 10.168 10.189 -5.611 1.00 89.38 82 VAL A N 1
ATOM 592 C CA . VAL A 1 82 ? 11.019 10.873 -6.601 1.00 89.38 82 VAL A CA 1
ATOM 593 C C . VAL A 1 82 ? 12.492 10.848 -6.188 1.00 89.38 82 VAL A C 1
ATOM 595 O O . VAL A 1 82 ? 13.355 10.595 -7.028 1.00 89.38 82 VAL A O 1
ATOM 598 N N . MET A 1 83 ? 12.798 11.061 -4.905 1.00 90.81 83 MET A N 1
ATOM 599 C CA . MET A 1 83 ? 14.176 11.000 -4.399 1.00 90.81 83 MET A CA 1
ATOM 600 C C . MET A 1 83 ? 14.800 9.615 -4.601 1.00 90.81 83 MET A C 1
ATOM 602 O O . MET A 1 83 ? 15.916 9.515 -5.110 1.00 90.81 83 MET A O 1
ATOM 606 N N . ILE A 1 84 ? 14.067 8.551 -4.261 1.00 91.12 84 ILE A N 1
ATOM 607 C CA . ILE A 1 84 ? 14.524 7.167 -4.441 1.00 91.12 84 ILE A CA 1
ATOM 608 C C . ILE A 1 84 ? 14.715 6.869 -5.927 1.00 91.12 84 ILE A C 1
ATOM 610 O O . ILE A 1 84 ? 15.761 6.354 -6.314 1.00 91.12 84 ILE A O 1
ATOM 614 N N . LYS A 1 85 ? 13.761 7.272 -6.772 1.00 90.75 85 LYS A N 1
ATOM 615 C CA . LYS A 1 85 ? 13.842 7.092 -8.226 1.00 90.75 85 LYS A CA 1
ATOM 616 C C . LYS A 1 85 ? 15.075 7.763 -8.837 1.00 90.75 85 LYS A C 1
ATOM 618 O O . LYS A 1 85 ? 15.668 7.214 -9.761 1.00 90.75 85 LYS A O 1
ATOM 623 N N . ASN A 1 86 ? 15.476 8.929 -8.334 1.00 90.31 86 ASN A N 1
ATOM 624 C CA . ASN A 1 86 ? 16.639 9.654 -8.851 1.00 90.31 86 ASN A CA 1
ATOM 625 C C . ASN A 1 86 ? 17.979 8.992 -8.495 1.00 90.31 86 ASN A C 1
ATOM 627 O O . ASN A 1 86 ? 18.941 9.163 -9.237 1.00 90.31 86 ASN A O 1
ATOM 631 N N . VAL A 1 87 ? 18.054 8.256 -7.382 1.00 91.38 87 VAL A N 1
ATOM 632 C CA . VAL A 1 87 ? 19.312 7.656 -6.902 1.00 91.38 87 VAL A CA 1
ATOM 633 C C . VAL A 1 87 ? 19.392 6.153 -7.220 1.00 91.38 87 VAL A C 1
ATOM 635 O O . VAL A 1 87 ? 20.460 5.666 -7.571 1.00 91.38 87 VAL A O 1
ATOM 638 N N . TRP A 1 88 ? 18.278 5.418 -7.123 1.00 84.88 88 TRP A N 1
ATOM 639 C CA . TRP A 1 88 ? 18.203 3.945 -7.213 1.00 84.88 88 TRP A CA 1
ATOM 640 C C . TRP A 1 88 ? 17.353 3.458 -8.400 1.00 84.88 88 TRP A C 1
ATOM 642 O O . TRP A 1 88 ? 17.008 2.278 -8.473 1.00 84.88 88 TRP A O 1
ATOM 652 N N . ALA A 1 89 ? 16.992 4.358 -9.323 1.00 89.06 89 ALA A N 1
ATOM 653 C CA . ALA A 1 89 ? 16.102 4.079 -10.449 1.00 89.06 89 ALA A CA 1
ATOM 654 C C . ALA A 1 89 ? 14.750 3.472 -10.006 1.00 89.06 89 ALA A C 1
ATOM 656 O O . ALA A 1 89 ? 14.316 3.616 -8.860 1.00 89.06 89 ALA A O 1
ATOM 657 N N . TRP A 1 90 ? 14.030 2.839 -10.934 1.00 84.00 90 TRP A N 1
ATOM 658 C CA . TRP A 1 90 ? 12.718 2.250 -10.658 1.00 84.00 90 TRP A CA 1
ATOM 659 C C . TRP A 1 90 ? 12.788 1.018 -9.747 1.00 84.00 90 TRP A C 1
ATOM 661 O O . TRP A 1 90 ? 11.872 0.811 -8.954 1.00 84.00 90 TRP A O 1
ATOM 671 N N . ASP A 1 91 ? 13.895 0.273 -9.763 1.00 85.50 91 ASP A N 1
ATOM 672 C CA . ASP A 1 91 ? 14.104 -0.891 -8.890 1.00 85.50 91 ASP A CA 1
ATOM 673 C C . ASP A 1 91 ? 14.063 -0.508 -7.405 1.00 85.50 91 ASP A C 1
ATOM 675 O O . ASP A 1 91 ? 13.420 -1.181 -6.594 1.00 85.50 91 ASP A O 1
ATOM 679 N N . GLY A 1 92 ? 14.665 0.633 -7.050 1.00 85.00 92 GLY A N 1
ATOM 680 C CA . GLY A 1 92 ? 14.582 1.182 -5.697 1.00 85.00 92 GLY A CA 1
ATOM 681 C C . GLY A 1 92 ? 13.156 1.555 -5.285 1.00 85.00 92 GLY A C 1
ATOM 682 O O . GLY A 1 92 ? 12.778 1.357 -4.131 1.00 85.00 92 GLY A O 1
ATOM 683 N N . VAL A 1 93 ? 12.336 2.046 -6.221 1.00 86.81 93 VAL A N 1
ATOM 684 C CA . VAL A 1 93 ? 10.928 2.395 -5.958 1.00 86.81 93 VAL A CA 1
ATOM 685 C C . VAL A 1 93 ? 10.095 1.139 -5.697 1.00 86.81 93 VAL A C 1
ATOM 687 O O . VAL A 1 93 ? 9.307 1.122 -4.750 1.00 86.81 93 VAL A O 1
ATOM 690 N N . TYR A 1 94 ? 10.298 0.070 -6.473 1.00 86.12 94 TYR A N 1
ATOM 691 C CA . TYR A 1 94 ? 9.625 -1.212 -6.243 1.00 86.12 94 TYR A CA 1
ATOM 692 C C . TYR A 1 94 ? 10.032 -1.839 -4.901 1.00 86.12 94 TYR A C 1
ATOM 694 O O . TYR A 1 94 ? 9.172 -2.325 -4.161 1.00 86.12 94 TYR A O 1
ATOM 702 N N . MET A 1 95 ? 11.316 -1.763 -4.534 1.00 86.06 95 MET A N 1
ATOM 703 C CA . MET A 1 95 ? 11.801 -2.233 -3.231 1.00 86.06 95 MET A CA 1
ATOM 704 C C . MET A 1 95 ? 11.218 -1.415 -2.069 1.00 86.06 95 MET A C 1
ATOM 706 O O . MET A 1 95 ? 10.766 -1.983 -1.072 1.00 86.06 95 MET A O 1
ATOM 710 N N . TYR A 1 96 ? 11.166 -0.089 -2.206 1.00 88.44 96 TYR A N 1
ATOM 711 C CA . TYR A 1 96 ? 10.528 0.795 -1.230 1.00 88.44 96 TYR A CA 1
ATOM 712 C C . TYR A 1 96 ? 9.039 0.469 -1.051 1.00 88.44 96 TYR A C 1
ATOM 714 O O . TYR A 1 96 ? 8.558 0.361 0.081 1.00 88.44 96 TYR A O 1
ATOM 722 N N . ALA A 1 97 ? 8.320 0.239 -2.154 1.00 87.38 97 ALA A N 1
ATOM 723 C CA . ALA A 1 97 ? 6.918 -0.159 -2.118 1.00 87.38 97 ALA A CA 1
ATOM 724 C C . ALA A 1 97 ? 6.733 -1.497 -1.379 1.00 87.38 97 ALA A C 1
ATOM 726 O O . ALA A 1 97 ? 5.886 -1.585 -0.490 1.00 87.38 97 ALA A O 1
ATOM 727 N N . LEU A 1 98 ? 7.572 -2.502 -1.653 1.00 87.00 98 LEU A N 1
ATOM 728 C CA . LEU A 1 98 ? 7.562 -3.786 -0.939 1.00 87.00 98 LEU A CA 1
ATOM 729 C C . LEU A 1 98 ? 7.725 -3.623 0.575 1.00 87.00 98 LEU A C 1
ATOM 731 O O . LEU A 1 98 ? 6.928 -4.161 1.346 1.00 87.00 98 LEU A O 1
ATOM 735 N N . ILE A 1 99 ? 8.723 -2.848 1.006 1.00 88.38 99 ILE A N 1
ATOM 736 C CA . ILE A 1 99 ? 8.972 -2.588 2.430 1.00 88.38 99 ILE A CA 1
ATOM 737 C C . ILE A 1 99 ? 7.765 -1.887 3.063 1.00 88.38 99 ILE A C 1
ATOM 739 O O . ILE A 1 99 ? 7.342 -2.263 4.157 1.00 88.38 99 ILE A O 1
ATOM 743 N N . SER A 1 100 ? 7.166 -0.917 2.366 1.00 87.62 100 SER A N 1
ATOM 744 C CA . SER A 1 100 ? 5.984 -0.205 2.863 1.00 87.62 100 SER A CA 1
ATOM 745 C C . SER A 1 100 ? 4.802 -1.155 3.108 1.00 87.62 100 SER A C 1
ATOM 747 O O . SER A 1 100 ? 4.184 -1.109 4.171 1.00 87.62 100 SER A O 1
ATOM 749 N N . ILE A 1 101 ? 4.564 -2.102 2.195 1.00 85.62 101 ILE A N 1
ATOM 750 C CA . ILE A 1 101 ? 3.490 -3.099 2.301 1.00 85.62 101 ILE A CA 1
ATOM 751 C C . ILE A 1 101 ? 3.735 -4.038 3.474 1.00 85.62 101 ILE A C 1
ATOM 753 O O . ILE A 1 101 ? 2.803 -4.337 4.222 1.00 85.62 101 ILE A O 1
ATOM 757 N N . LEU A 1 102 ? 4.978 -4.481 3.676 1.00 85.38 102 LEU A N 1
ATOM 758 C CA . LEU A 1 102 ? 5.3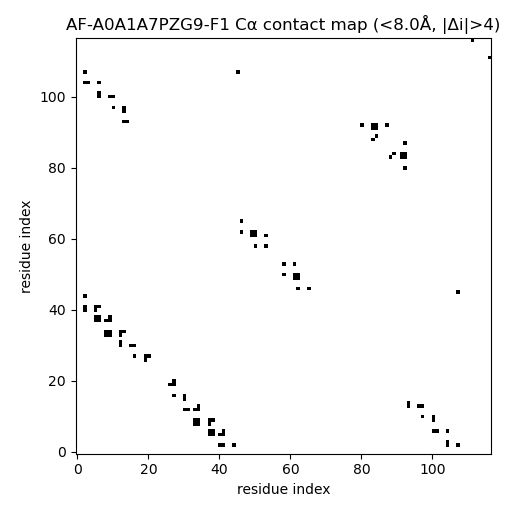38 -5.319 4.818 1.00 85.38 102 LEU A CA 1
ATOM 759 C C . LEU A 1 102 ? 5.103 -4.589 6.143 1.00 85.38 102 LEU A C 1
ATOM 761 O O . LEU A 1 102 ? 4.510 -5.170 7.052 1.00 85.38 102 LEU A O 1
ATOM 765 N N . ILE A 1 103 ? 5.486 -3.312 6.239 1.00 86.69 103 ILE A N 1
ATOM 766 C CA . ILE A 1 103 ? 5.255 -2.491 7.436 1.00 86.69 103 ILE A CA 1
ATOM 767 C C . ILE A 1 103 ? 3.753 -2.314 7.693 1.00 86.69 103 ILE A C 1
ATOM 769 O O . ILE A 1 103 ? 3.308 -2.501 8.824 1.00 86.69 103 ILE A O 1
ATOM 773 N N . THR A 1 104 ? 2.956 -2.005 6.665 1.00 82.56 104 THR A N 1
ATOM 774 C CA . THR A 1 104 ? 1.494 -1.874 6.800 1.00 82.56 104 THR A CA 1
ATOM 775 C C . THR A 1 104 ? 0.832 -3.196 7.187 1.00 82.56 104 THR A C 1
ATOM 777 O O . THR A 1 104 ? -0.083 -3.231 8.008 1.00 82.56 104 THR A O 1
ATOM 780 N N . THR A 1 105 ? 1.301 -4.310 6.629 1.00 80.62 105 THR A N 1
ATOM 781 C CA . THR A 1 105 ? 0.776 -5.639 6.964 1.00 80.62 105 THR A CA 1
ATOM 782 C C . THR A 1 105 ? 1.125 -6.005 8.405 1.00 80.62 105 THR A C 1
ATOM 784 O O . THR A 1 105 ? 0.279 -6.527 9.130 1.00 80.62 105 THR A O 1
ATOM 787 N N . LEU A 1 106 ? 2.344 -5.685 8.847 1.00 82.94 106 LEU A N 1
ATOM 788 C CA . LEU A 1 106 ? 2.788 -5.897 10.220 1.00 82.94 106 LEU A CA 1
ATOM 789 C C . LEU A 1 106 ? 1.996 -5.034 11.208 1.00 82.94 106 LEU A C 1
ATOM 791 O O . LEU A 1 106 ? 1.550 -5.550 12.230 1.00 82.94 106 LEU A O 1
ATOM 795 N N . SER A 1 107 ? 1.778 -3.750 10.913 1.00 80.88 107 SER A N 1
ATOM 796 C CA . SER A 1 107 ? 1.002 -2.866 11.789 1.00 80.88 107 SER A CA 1
ATOM 797 C C . SER A 1 107 ? -0.452 -3.328 11.917 1.00 80.88 107 SER A C 1
ATOM 799 O O . SER A 1 107 ? -0.981 -3.373 13.029 1.00 80.88 107 SER A O 1
ATOM 801 N N . LEU A 1 108 ? -1.069 -3.775 10.817 1.00 76.44 108 LEU A N 1
ATOM 802 C CA . LEU A 1 108 ? -2.405 -4.371 10.839 1.00 76.44 108 LEU A CA 1
ATOM 803 C C . LEU A 1 108 ? -2.431 -5.688 11.633 1.00 76.44 108 LEU A C 1
ATOM 805 O O . LEU A 1 108 ? -3.365 -5.926 12.396 1.00 76.44 108 LEU A O 1
ATOM 809 N N . ALA A 1 109 ? -1.406 -6.534 11.494 1.00 77.94 109 ALA A N 1
ATOM 810 C CA . ALA A 1 109 ? -1.298 -7.786 12.243 1.00 77.94 109 ALA A CA 1
ATOM 811 C C . ALA A 1 109 ? -1.120 -7.552 13.753 1.00 77.94 109 ALA A C 1
ATOM 813 O O . ALA A 1 109 ? -1.724 -8.260 14.560 1.00 77.94 109 ALA A O 1
ATOM 814 N N . ILE A 1 110 ? -0.331 -6.547 14.143 1.00 79.31 110 ILE A N 1
ATOM 815 C CA . ILE A 1 110 ? -0.172 -6.140 15.546 1.00 79.31 110 ILE A CA 1
ATOM 816 C C . ILE A 1 110 ? -1.506 -5.633 16.097 1.00 79.31 110 ILE A C 1
ATOM 818 O O . ILE A 1 110 ? -1.918 -6.065 17.175 1.00 79.31 110 ILE A O 1
ATOM 822 N N . LEU A 1 111 ? -2.206 -4.777 15.346 1.00 74.06 111 LEU A N 1
ATOM 823 C CA . LEU A 1 111 ? -3.513 -4.252 15.740 1.00 74.06 111 LEU A CA 1
ATOM 824 C C . LEU A 1 111 ? -4.537 -5.380 15.942 1.00 74.06 111 LEU A C 1
ATOM 826 O O . LEU A 1 111 ? -5.203 -5.423 16.975 1.00 74.06 111 LEU A O 1
ATOM 830 N N . ALA A 1 112 ? -4.590 -6.336 15.011 1.00 69.50 112 ALA A N 1
ATOM 831 C CA . ALA A 1 112 ? -5.465 -7.506 15.096 1.00 69.50 112 ALA A CA 1
ATOM 832 C C . ALA A 1 112 ? -5.136 -8.434 16.281 1.00 69.50 112 ALA A C 1
ATOM 834 O O . ALA A 1 112 ? -6.001 -9.163 16.751 1.00 69.50 112 ALA A O 1
ATOM 835 N N . LYS A 1 113 ? -3.891 -8.434 16.776 1.00 69.38 113 LYS A N 1
ATOM 836 C CA . LYS A 1 113 ? -3.502 -9.221 17.956 1.00 69.38 113 LYS A CA 1
ATOM 837 C C . LYS A 1 113 ? -3.880 -8.527 19.270 1.00 69.38 113 LYS A C 1
ATOM 839 O O . LYS A 1 113 ? -4.170 -9.209 20.251 1.00 69.38 113 LYS A O 1
ATOM 844 N N . PHE A 1 114 ? -3.834 -7.194 19.300 1.00 64.81 114 PHE A N 1
ATOM 845 C CA . PHE A 1 114 ? -4.129 -6.391 20.492 1.00 64.81 114 PHE A CA 1
ATOM 846 C C . PHE A 1 114 ? -5.635 -6.264 20.746 1.00 64.81 114 PHE A C 1
ATOM 848 O O . PHE A 1 114 ? -6.087 -6.442 21.876 1.00 64.81 114 PHE A O 1
ATOM 855 N N . HIS A 1 115 ? -6.415 -6.018 19.694 1.00 58.72 115 HIS A N 1
ATOM 856 C CA . HIS A 1 115 ? -7.870 -6.113 19.736 1.00 58.72 115 HIS A CA 1
ATOM 857 C C . HIS A 1 115 ? -8.266 -7.531 19.326 1.00 58.72 115 HIS A C 1
ATOM 859 O O . HIS A 1 115 ? -8.367 -7.805 18.135 1.00 58.72 115 HIS A O 1
ATOM 865 N N . ARG A 1 116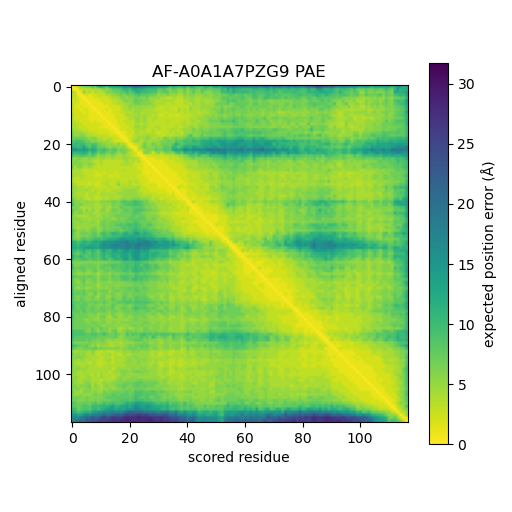 ? -8.453 -8.440 20.299 1.00 45.81 116 ARG A N 1
ATOM 866 C CA . ARG A 1 116 ? -9.055 -9.762 20.043 1.00 45.81 116 ARG A CA 1
ATOM 867 C C . ARG A 1 116 ? -10.437 -9.573 19.401 1.00 45.81 116 ARG A C 1
ATOM 869 O O . ARG A 1 116 ? -11.419 -9.379 20.114 1.00 45.81 116 ARG A O 1
ATOM 876 N N . LEU A 1 117 ? -10.472 -9.641 18.077 1.00 44.41 117 LEU A N 1
ATOM 877 C CA . LEU A 1 117 ? -11.609 -10.092 17.285 1.00 44.41 117 LEU A CA 1
ATOM 878 C C . LEU A 1 117 ? -11.418 -11.584 17.002 1.00 44.41 117 LEU A C 1
ATOM 880 O O . LEU A 1 117 ? -10.268 -11.978 16.689 1.00 44.41 117 LEU A O 1
#

Sequence (117 aa):
MTGLMFALMLCVSIVLVPIVQDSSYVLTACLFTIMGFALYGPHMLFAVGCLDVTHKDAAGSITGFRGLFSYVGAALAGVPVVMIKNVWAWDGVYMYALISILITTLSLAILAKFHRL

Secondary structure (DSSP, 8-state):
-HHHHHHHHHHHHHHHHHHHTTT-HHHHHHHHHHHHHHHHHHHHHHHHHHHHTS-GGGHHHHHHHHHHHHHHHHHHHHHHHHHHHHHHHHHHHHHHHHHHHHHHHHHHHHHHHHTT-

Foldseek 3Di:
DQLVVLLVLLLVLLVCLVVCVVPDPVVNVVSVVSNVVSVVRLVVVVLVLQQVVDDPVCNVVSSVVVVVVVVVCVVVVVVVLVVQCVPVNVVSNSVVVNVVSVVSSVVVVVSCVVPPD

Organism: NCBI:txid505345

Mean predicted aligned error: 6.32 Å

Solvent-accessible surface area (backbone atoms only — not comparable to full-atom values): 6440 Å² total; per-residue (Å²): 116,68,56,58,56,24,52,49,54,32,54,55,33,61,64,45,44,80,74,35,57,87,76,36,68,68,60,37,52,51,40,53,51,52,33,56,56,24,57,49,46,48,58,48,53,53,53,51,58,54,44,75,77,43,57,83,92,46,41,65,60,52,54,51,52,52,46,53,54,52,50,52,48,58,65,54,48,54,58,61,48,51,55,38,33,74,76,49,37,68,66,40,40,52,51,50,50,51,53,51,51,52,51,53,52,49,54,51,51,52,51,51,65,73,52,83,120

pLDDT: mean 83.08, std 7.79, range [44.41, 92.69]